Protein AF-A0A3B8U3S0-F1 (afdb_monomer_lite)

Structure (mmCIF, N/CA/C/O backbone):
data_AF-A0A3B8U3S0-F1
#
_entry.id   AF-A0A3B8U3S0-F1
#
loop_
_atom_site.group_PDB
_atom_site.id
_atom_site.type_symbol
_atom_site.label_atom_id
_atom_site.label_alt_id
_atom_site.label_comp_id
_atom_site.label_asym_id
_atom_site.label_entity_id
_atom_site.label_seq_id
_atom_site.pdbx_PDB_ins_code
_atom_site.Cartn_x
_atom_site.Cartn_y
_atom_site.Cartn_z
_atom_site.occupancy
_atom_site.B_iso_or_equiv
_atom_site.auth_seq_id
_atom_site.auth_comp_id
_atom_site.auth_asym_id
_atom_site.auth_atom_id
_atom_site.pdbx_PDB_model_num
ATOM 1 N N . MET A 1 1 ? 22.075 -56.656 -5.164 1.00 37.03 1 MET A N 1
ATOM 2 C CA . MET A 1 1 ? 23.027 -55.525 -5.221 1.00 37.03 1 MET A CA 1
ATOM 3 C C . MET A 1 1 ? 22.575 -54.452 -4.245 1.00 37.03 1 MET A C 1
ATOM 5 O O . MET A 1 1 ? 21.538 -53.845 -4.457 1.00 37.03 1 MET A O 1
ATOM 9 N N . LYS A 1 2 ? 23.290 -54.296 -3.129 1.00 28.64 2 LYS A N 1
ATOM 10 C CA . LYS A 1 2 ? 22.986 -53.341 -2.056 1.00 28.64 2 LYS A CA 1
ATOM 11 C C . LYS A 1 2 ? 24.290 -52.590 -1.798 1.00 28.64 2 LYS A C 1
ATOM 13 O O . LYS A 1 2 ? 25.190 -53.142 -1.174 1.00 28.64 2 LYS A O 1
ATOM 18 N N . VAL A 1 3 ? 24.439 -51.397 -2.369 1.00 34.12 3 VAL A N 1
ATOM 19 C CA . VAL A 1 3 ? 25.664 -50.601 -2.218 1.00 34.12 3 VAL A CA 1
ATOM 20 C C . VAL A 1 3 ? 25.478 -49.679 -1.018 1.00 34.12 3 VAL A C 1
ATOM 22 O O . VAL A 1 3 ? 24.739 -48.703 -1.069 1.00 34.12 3 VAL A O 1
ATOM 25 N N . ARG A 1 4 ? 26.120 -50.049 0.093 1.00 32.03 4 ARG A N 1
ATOM 26 C CA . ARG A 1 4 ? 26.419 -49.169 1.226 1.00 32.03 4 ARG A CA 1
ATOM 27 C C . ARG A 1 4 ? 27.783 -48.521 0.957 1.00 32.03 4 ARG A C 1
ATOM 29 O O . ARG A 1 4 ? 28.778 -49.238 0.911 1.00 32.03 4 ARG A O 1
ATOM 36 N N . GLY A 1 5 ? 27.836 -47.198 0.839 1.00 31.02 5 GLY A N 1
ATOM 37 C CA . GLY A 1 5 ? 29.065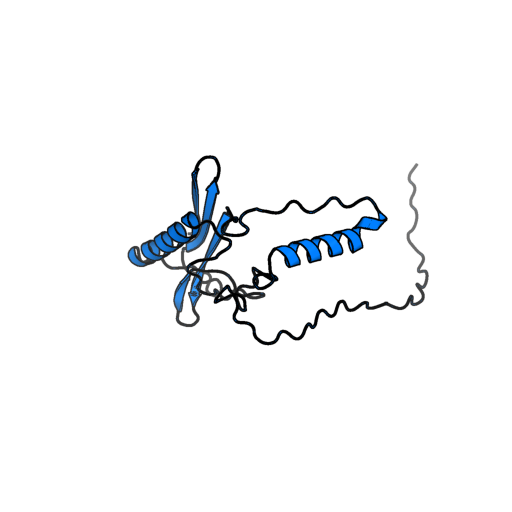 -46.393 0.916 1.00 31.02 5 GLY A CA 1
ATOM 38 C C . GLY A 1 5 ? 28.736 -45.146 1.736 1.00 31.02 5 GLY A C 1
ATOM 39 O O . GLY A 1 5 ? 27.943 -44.329 1.292 1.00 31.02 5 GLY A O 1
ATOM 40 N N . ARG A 1 6 ? 28.998 -45.140 3.047 1.00 32.22 6 ARG A N 1
ATOM 41 C CA . ARG A 1 6 ? 30.279 -44.795 3.691 1.00 32.22 6 ARG A CA 1
ATOM 42 C C . ARG A 1 6 ? 30.617 -43.316 3.450 1.00 32.22 6 ARG A C 1
ATOM 44 O O . ARG A 1 6 ? 31.404 -42.975 2.582 1.00 32.22 6 ARG A O 1
ATOM 51 N N . TRP A 1 7 ? 29.933 -42.473 4.220 1.00 28.70 7 TRP A N 1
ATOM 52 C CA . TRP A 1 7 ? 30.272 -41.075 4.452 1.00 28.70 7 TRP A CA 1
ATOM 53 C C . TRP A 1 7 ? 31.441 -41.018 5.434 1.00 28.70 7 TRP A C 1
ATOM 55 O O . TRP A 1 7 ? 31.286 -41.482 6.559 1.00 28.70 7 TRP A O 1
ATOM 65 N N . CYS A 1 8 ? 32.578 -40.509 4.976 1.00 32.78 8 CYS A N 1
ATOM 66 C CA . CYS A 1 8 ? 33.593 -39.767 5.726 1.00 32.78 8 CYS A CA 1
ATOM 67 C C . CYS A 1 8 ? 34.675 -39.387 4.708 1.00 32.78 8 CYS A C 1
ATOM 69 O O . CYS A 1 8 ? 35.163 -40.258 3.997 1.00 32.78 8 CYS A O 1
ATOM 71 N N . ASP A 1 9 ? 34.984 -38.101 4.569 1.00 31.81 9 ASP A N 1
ATOM 72 C CA . ASP A 1 9 ? 36.254 -37.588 5.086 1.00 31.81 9 ASP A CA 1
ATOM 73 C C . ASP A 1 9 ? 36.292 -36.061 4.980 1.00 31.81 9 ASP A C 1
ATOM 75 O O . ASP A 1 9 ? 35.978 -35.451 3.957 1.00 31.81 9 ASP A O 1
ATOM 79 N N . ALA A 1 10 ? 36.620 -35.455 6.118 1.00 41.88 10 ALA A N 1
ATOM 80 C CA . ALA A 1 10 ? 36.795 -34.032 6.307 1.00 41.88 10 ALA A CA 1
ATOM 81 C C . ALA A 1 10 ? 38.030 -33.554 5.530 1.00 41.88 10 ALA A C 1
ATOM 83 O O . ALA A 1 10 ? 39.163 -33.855 5.899 1.00 41.88 10 ALA A O 1
ATOM 84 N N . GLY A 1 11 ? 37.798 -32.796 4.459 1.00 27.94 11 GLY A N 1
ATOM 85 C CA . GLY A 1 11 ? 38.815 -32.004 3.777 1.00 27.94 11 GLY A CA 1
ATOM 86 C C . GLY A 1 11 ? 38.735 -30.552 4.238 1.00 27.94 11 GLY A C 1
ATOM 87 O O . GLY A 1 11 ? 37.710 -29.898 4.065 1.00 27.94 11 GLY A O 1
ATOM 88 N N . SER A 1 12 ? 39.817 -30.066 4.839 1.00 28.92 12 SER A N 1
ATOM 89 C CA . SER A 1 12 ? 40.049 -28.682 5.253 1.00 28.92 12 SER A CA 1
ATOM 90 C C . SER A 1 12 ? 39.869 -27.704 4.086 1.00 28.92 12 SER A C 1
ATOM 92 O O . SER A 1 12 ? 40.697 -27.666 3.174 1.00 28.92 12 SER A O 1
ATOM 94 N N . PHE A 1 13 ? 38.798 -26.911 4.125 1.00 28.11 13 PHE A N 1
ATOM 95 C CA . PHE A 1 13 ? 38.551 -25.827 3.178 1.00 28.11 13 PHE A CA 1
ATOM 96 C C . PHE A 1 13 ? 39.326 -24.591 3.648 1.00 28.11 13 PHE A C 1
ATOM 98 O O . PHE A 1 13 ? 38.932 -23.916 4.594 1.00 28.11 13 PHE A O 1
ATOM 105 N N . SER A 1 14 ? 40.490 -24.372 3.042 1.00 30.78 14 SER A N 1
ATOM 106 C CA . SER A 1 14 ? 41.360 -23.222 3.278 1.00 30.78 14 SER A CA 1
ATOM 107 C C . SER A 1 14 ? 40.691 -21.918 2.843 1.00 30.78 14 SER A C 1
ATOM 109 O O . SER A 1 14 ? 40.158 -21.844 1.736 1.00 30.78 14 SER A O 1
ATOM 111 N N . ASP A 1 15 ? 40.790 -20.908 3.707 1.00 31.59 15 ASP A N 1
ATOM 112 C CA . ASP A 1 15 ? 40.285 -19.538 3.585 1.00 31.59 15 ASP A CA 1
ATOM 113 C C . ASP A 1 15 ? 40.400 -18.924 2.176 1.00 31.59 15 ASP A C 1
ATOM 115 O O . ASP A 1 15 ? 41.433 -18.374 1.781 1.00 31.59 15 ASP A O 1
ATOM 119 N N . THR A 1 16 ? 39.299 -18.930 1.424 1.00 31.42 16 THR A N 1
ATOM 120 C CA . THR A 1 16 ? 39.092 -17.977 0.329 1.00 31.42 16 THR A CA 1
ATOM 121 C C . THR A 1 16 ? 38.481 -16.709 0.903 1.00 31.42 16 THR A C 1
ATOM 123 O O . THR A 1 16 ? 37.324 -16.709 1.311 1.00 31.42 16 THR A O 1
ATOM 126 N N . LYS A 1 17 ? 39.290 -15.644 0.929 1.00 33.00 17 LYS A N 1
ATOM 127 C CA . LYS A 1 17 ? 38.932 -14.274 1.315 1.00 33.00 17 LYS A CA 1
ATOM 128 C C . LYS A 1 17 ? 37.528 -13.899 0.826 1.00 33.00 17 LYS A C 1
ATOM 130 O O . LYS A 1 17 ? 37.301 -13.794 -0.379 1.00 33.00 17 LYS A O 1
ATOM 135 N N . GLU A 1 18 ? 36.624 -13.663 1.773 1.00 29.84 18 GLU A N 1
ATOM 136 C CA . GLU A 1 18 ? 35.352 -12.984 1.547 1.00 29.84 18 GLU A CA 1
ATOM 137 C C . GLU A 1 18 ? 35.640 -11.591 0.977 1.00 29.84 18 GLU A C 1
ATOM 139 O O . GLU A 1 18 ? 36.097 -10.684 1.670 1.00 29.84 18 GLU A O 1
ATOM 144 N N . GLY A 1 19 ? 35.422 -11.429 -0.326 1.00 28.00 19 GLY A N 1
ATOM 145 C CA . GLY A 1 19 ? 35.278 -10.117 -0.932 1.00 28.00 19 GLY A CA 1
ATOM 146 C C . GLY A 1 19 ? 33.892 -9.590 -0.593 1.00 28.00 19 GLY A C 1
ATOM 147 O O . GLY A 1 19 ? 32.946 -9.844 -1.335 1.00 28.00 19 GLY A O 1
ATOM 148 N N . SER A 1 20 ? 33.765 -8.883 0.529 1.00 30.06 20 SER A N 1
ATOM 149 C CA . SER A 1 20 ? 32.593 -8.065 0.828 1.00 30.06 20 SER A CA 1
ATOM 150 C C . SER A 1 20 ? 32.564 -6.887 -0.148 1.00 30.06 20 SER A C 1
ATOM 152 O O . SER A 1 20 ? 33.108 -5.813 0.100 1.00 30.06 20 SER A O 1
ATOM 154 N N . THR A 1 21 ? 31.942 -7.073 -1.312 1.00 30.00 21 THR A N 1
ATOM 155 C CA . THR A 1 21 ? 31.403 -5.926 -2.046 1.00 30.00 21 THR A CA 1
ATOM 156 C C . THR A 1 21 ? 30.161 -5.478 -1.296 1.00 30.00 21 THR A C 1
ATOM 158 O O . THR A 1 21 ? 29.038 -5.846 -1.646 1.00 30.00 21 THR A O 1
ATOM 161 N N . ASP A 1 22 ? 30.388 -4.737 -0.215 1.00 31.08 22 ASP A N 1
ATOM 162 C CA . ASP A 1 22 ? 29.362 -3.950 0.441 1.00 31.08 22 ASP A CA 1
ATOM 163 C C . ASP A 1 22 ? 28.806 -2.990 -0.613 1.00 31.08 22 ASP A C 1
ATOM 165 O O . ASP A 1 22 ? 29.441 -2.011 -1.007 1.00 31.08 22 ASP A O 1
ATOM 169 N N . PHE A 1 23 ? 27.622 -3.317 -1.135 1.00 33.66 23 PHE A N 1
ATOM 170 C CA . PHE A 1 23 ? 26.807 -2.421 -1.952 1.00 33.66 23 PHE A CA 1
ATOM 171 C C . PHE A 1 23 ? 26.240 -1.338 -1.028 1.00 33.66 23 PHE A C 1
ATOM 173 O O . PHE A 1 23 ? 25.046 -1.276 -0.733 1.00 33.66 23 PHE A O 1
ATOM 180 N N . ASP A 1 24 ? 27.133 -0.499 -0.517 1.00 37.91 24 ASP A N 1
ATOM 181 C CA . ASP A 1 24 ? 26.808 0.568 0.408 1.00 37.91 24 ASP A CA 1
ATOM 182 C C . ASP A 1 24 ? 26.253 1.749 -0.404 1.00 37.91 24 ASP A C 1
ATOM 184 O O . ASP A 1 24 ? 26.934 2.721 -0.734 1.00 37.91 24 ASP A O 1
ATOM 188 N N . MET A 1 25 ? 24.976 1.653 -0.796 1.00 38.00 25 MET A N 1
ATOM 189 C CA . MET A 1 25 ? 24.204 2.776 -1.345 1.00 38.00 25 MET A CA 1
ATOM 190 C C . MET A 1 25 ? 23.826 3.763 -0.228 1.00 38.00 25 MET A C 1
ATOM 192 O O . MET A 1 25 ? 22.662 4.119 -0.042 1.00 38.00 25 MET A O 1
ATOM 196 N N . ALA A 1 26 ? 24.816 4.272 0.498 1.00 42.62 26 ALA A N 1
ATOM 197 C CA . ALA A 1 26 ? 24.650 5.436 1.353 1.00 42.62 26 ALA A CA 1
ATOM 198 C C . ALA A 1 26 ? 24.742 6.711 0.496 1.00 42.62 26 ALA A C 1
ATOM 200 O O . ALA A 1 26 ? 25.678 7.502 0.597 1.00 42.62 26 ALA A O 1
ATOM 201 N N . GLN A 1 27 ? 23.765 6.923 -0.394 1.00 45.19 27 GLN A N 1
ATOM 202 C CA . GLN A 1 27 ? 23.623 8.222 -1.046 1.00 45.19 27 GLN A CA 1
ATOM 203 C C . GLN A 1 27 ? 23.042 9.227 -0.046 1.00 45.19 27 GLN A C 1
ATOM 205 O O . GLN A 1 27 ? 21.944 9.064 0.483 1.00 45.19 27 GLN A O 1
ATOM 210 N N . ASN A 1 28 ? 23.820 10.276 0.214 1.00 45.47 28 ASN A N 1
ATOM 211 C CA . ASN A 1 28 ? 23.467 11.430 1.031 1.00 45.47 28 ASN A CA 1
ATOM 212 C C . ASN A 1 28 ? 22.283 12.180 0.384 1.00 45.47 28 ASN A C 1
ATOM 214 O O . ASN A 1 28 ? 22.466 13.041 -0.477 1.00 45.47 28 ASN A O 1
ATOM 218 N N . PHE A 1 29 ? 21.048 11.844 0.763 1.00 48.12 29 PHE A N 1
ATOM 219 C CA . PHE A 1 29 ? 19.863 12.555 0.287 1.00 48.12 29 PHE A CA 1
ATOM 220 C C . PHE A 1 29 ? 19.644 13.820 1.120 1.00 48.12 29 PHE A C 1
ATOM 222 O O . PHE A 1 29 ? 19.059 13.785 2.205 1.00 48.12 29 PHE A O 1
ATOM 229 N N . ALA A 1 30 ? 20.064 14.969 0.583 1.00 46.12 30 ALA A N 1
ATOM 230 C CA . ALA A 1 30 ? 19.506 16.255 0.986 1.00 46.12 30 ALA A CA 1
ATOM 231 C C . ALA A 1 30 ? 17.967 16.157 0.964 1.00 46.12 30 ALA A C 1
ATOM 233 O O . ALA A 1 30 ? 17.380 15.643 0.008 1.00 46.12 30 ALA A O 1
ATOM 234 N N . LYS A 1 31 ? 17.319 16.588 2.053 1.00 47.91 31 LYS A N 1
ATOM 235 C CA . LYS A 1 31 ? 15.911 16.312 2.382 1.00 47.91 31 LYS A CA 1
ATOM 236 C C . LYS A 1 31 ? 14.946 16.983 1.389 1.00 47.91 31 LYS A C 1
ATOM 238 O O . LYS A 1 31 ? 14.398 18.047 1.659 1.00 47.91 31 LYS A O 1
ATOM 243 N N . LYS A 1 32 ? 14.743 16.362 0.227 1.00 56.78 32 LYS A N 1
ATOM 244 C CA . LYS A 1 32 ? 13.730 16.742 -0.763 1.00 56.78 32 LYS A CA 1
ATOM 245 C C . LYS A 1 32 ? 12.344 16.402 -0.201 1.00 56.78 32 LYS A C 1
ATOM 247 O O . LYS A 1 32 ? 12.160 15.330 0.375 1.00 56.78 32 LYS A O 1
ATOM 252 N N . SER A 1 33 ? 11.374 17.310 -0.319 1.00 73.38 33 SER A N 1
ATOM 253 C CA . SER A 1 33 ? 9.987 17.022 0.063 1.00 73.38 33 SER A CA 1
ATOM 254 C C . SER A 1 33 ? 9.448 15.895 -0.819 1.00 73.38 33 SER A C 1
ATOM 256 O O . SER A 1 33 ? 9.446 15.993 -2.045 1.00 73.38 33 SER A O 1
ATOM 258 N N . SER A 1 34 ? 9.042 14.795 -0.188 1.00 86.62 34 SER A N 1
ATOM 259 C CA . SER A 1 34 ? 8.566 13.615 -0.904 1.00 86.62 34 SER A CA 1
ATOM 260 C C . SER A 1 34 ? 7.187 13.854 -1.518 1.00 86.62 34 SER A C 1
ATOM 262 O O . SER A 1 34 ? 6.342 14.518 -0.914 1.00 86.62 34 SER A O 1
ATOM 264 N N . ARG A 1 35 ? 6.917 13.255 -2.684 1.00 88.38 35 ARG A N 1
ATOM 265 C CA . ARG A 1 35 ? 5.587 13.262 -3.326 1.00 88.38 35 ARG A CA 1
ATOM 266 C C . ARG A 1 35 ? 4.524 12.542 -2.496 1.00 88.38 35 ARG A C 1
ATOM 268 O O . ARG A 1 35 ? 3.334 12.761 -2.699 1.00 88.38 35 ARG A O 1
ATOM 275 N N . CYS A 1 36 ? 4.941 11.670 -1.578 1.00 91.75 36 CYS A N 1
ATOM 276 C CA . CYS A 1 36 ? 4.055 10.937 -0.686 1.00 91.75 36 CYS A CA 1
ATOM 277 C C . CYS A 1 36 ? 4.267 11.398 0.767 1.00 91.75 36 CYS A C 1
ATOM 279 O O . CYS A 1 36 ? 5.386 11.304 1.276 1.00 91.75 36 CYS A O 1
ATOM 281 N N . PRO A 1 37 ? 3.210 11.824 1.485 1.00 91.56 37 PRO A N 1
ATOM 282 C CA . PRO A 1 37 ? 3.332 12.368 2.842 1.00 91.56 37 PRO A CA 1
ATOM 283 C C . PRO A 1 37 ? 3.784 11.338 3.889 1.00 91.56 37 PRO A C 1
ATOM 285 O O . PRO A 1 37 ? 4.153 11.707 5.003 1.00 91.56 37 PRO A O 1
ATOM 288 N N . VAL A 1 38 ? 3.737 10.046 3.555 1.00 93.44 38 VAL A N 1
ATOM 289 C CA . VAL A 1 38 ? 4.087 8.934 4.452 1.00 93.44 38 VAL A CA 1
ATOM 290 C C . VAL A 1 38 ? 5.235 8.073 3.918 1.00 93.44 38 VAL A C 1
ATOM 292 O O . VAL A 1 38 ? 5.466 6.987 4.450 1.00 93.44 38 VAL A O 1
ATOM 295 N N . SER A 1 39 ? 5.959 8.514 2.881 1.00 92.56 39 SER A N 1
ATOM 296 C CA . SER A 1 39 ? 7.026 7.724 2.237 1.00 92.56 39 SER A CA 1
ATOM 297 C C . SER A 1 39 ? 8.097 7.251 3.221 1.00 92.56 39 SER A C 1
ATOM 299 O O . SER A 1 39 ? 8.509 6.096 3.176 1.00 92.56 39 SER A O 1
ATOM 301 N N . ASN A 1 40 ? 8.458 8.100 4.183 1.00 90.69 40 ASN A N 1
ATOM 302 C CA . ASN A 1 40 ? 9.425 7.802 5.239 1.00 90.69 40 ASN A CA 1
ATOM 303 C C . ASN A 1 40 ? 8.928 6.814 6.314 1.00 90.69 40 ASN A C 1
ATOM 305 O O . ASN A 1 40 ? 9.702 6.440 7.190 1.00 90.69 40 ASN A O 1
ATOM 309 N N . LYS A 1 41 ? 7.648 6.421 6.296 1.00 93.31 41 LYS A N 1
ATOM 310 C CA . LYS A 1 41 ? 7.067 5.455 7.249 1.00 93.31 41 LYS A CA 1
ATOM 311 C C . LYS A 1 41 ? 6.587 4.178 6.561 1.00 93.31 41 LYS A C 1
ATOM 313 O O . LYS A 1 41 ? 6.816 3.098 7.081 1.00 93.31 41 LYS A O 1
ATOM 318 N N . CYS A 1 42 ? 5.920 4.313 5.416 1.00 90.62 42 CYS A N 1
ATOM 319 C CA . CYS A 1 42 ? 5.222 3.260 4.673 1.00 90.62 42 CYS A CA 1
ATOM 320 C C . CYS A 1 42 ? 6.122 2.111 4.193 1.00 90.62 42 CYS A C 1
ATOM 322 O O . CYS A 1 42 ? 5.669 0.974 4.125 1.00 90.62 42 CYS A O 1
ATOM 324 N N . GLY A 1 43 ? 7.357 2.402 3.774 1.00 85.56 43 GLY A N 1
ATOM 325 C CA . GLY A 1 43 ? 8.267 1.403 3.191 1.00 85.56 43 GLY A CA 1
ATOM 326 C C . GLY A 1 43 ? 7.845 0.821 1.834 1.00 85.56 43 GLY A C 1
ATOM 327 O O . GLY A 1 43 ? 8.592 0.048 1.249 1.00 85.56 43 GLY A O 1
ATOM 328 N N . GLY A 1 44 ? 6.674 1.180 1.301 1.00 89.75 44 GLY A N 1
ATOM 329 C CA . GLY A 1 44 ? 6.132 0.576 0.082 1.00 89.75 44 GLY A CA 1
ATOM 330 C C . GLY A 1 44 ? 6.738 1.090 -1.227 1.00 89.75 44 GLY A C 1
ATOM 331 O O . GLY A 1 44 ? 6.629 0.409 -2.243 1.00 89.75 44 GLY A O 1
ATOM 332 N N . CYS A 1 45 ? 7.350 2.280 -1.232 1.00 92.06 45 CYS A N 1
ATOM 333 C CA . CYS A 1 45 ? 7.874 2.915 -2.445 1.00 92.06 45 CYS A CA 1
ATOM 334 C C . CYS A 1 45 ? 9.307 3.414 -2.225 1.00 92.06 45 CYS A C 1
ATOM 336 O O . CYS A 1 45 ? 9.504 4.460 -1.612 1.00 92.06 45 CYS A O 1
ATOM 338 N N . THR A 1 46 ? 10.301 2.705 -2.760 1.00 90.25 46 THR A N 1
ATOM 339 C CA . THR A 1 46 ? 11.727 3.057 -2.604 1.00 90.25 46 THR A CA 1
ATOM 340 C C . THR A 1 46 ? 12.192 4.165 -3.552 1.00 90.25 46 THR A C 1
ATOM 342 O O . THR A 1 46 ? 13.095 4.919 -3.217 1.00 90.25 46 THR A O 1
ATOM 345 N N . MET A 1 47 ? 11.562 4.299 -4.725 1.00 92.81 47 MET A N 1
ATOM 346 C CA . MET A 1 47 ? 11.952 5.256 -5.774 1.00 92.81 47 MET A CA 1
ATOM 347 C C . MET A 1 47 ? 10.885 6.332 -6.042 1.00 92.81 47 MET A C 1
ATOM 349 O O . MET A 1 47 ? 10.841 6.893 -7.132 1.00 92.81 47 MET A O 1
ATOM 353 N N . ILE A 1 48 ? 9.993 6.618 -5.083 1.00 92.00 48 ILE A N 1
ATOM 354 C CA . ILE A 1 48 ? 8.829 7.505 -5.308 1.00 92.00 48 ILE A CA 1
ATOM 355 C C . ILE A 1 48 ? 9.208 8.929 -5.747 1.00 92.00 48 ILE A C 1
ATOM 357 O O . ILE A 1 48 ? 8.473 9.559 -6.507 1.00 92.00 48 ILE A O 1
ATOM 361 N N . ASP A 1 49 ? 10.374 9.403 -5.307 1.00 91.88 49 ASP A N 1
ATOM 362 C CA . ASP A 1 49 ? 10.886 10.750 -5.579 1.00 91.88 49 ASP A CA 1
ATOM 363 C C . ASP A 1 49 ? 11.907 10.797 -6.729 1.00 91.88 49 ASP A C 1
ATOM 365 O O . ASP A 1 49 ? 12.404 11.871 -7.078 1.00 91.88 49 ASP A O 1
ATOM 369 N N . VAL A 1 50 ? 12.193 9.644 -7.344 1.00 93.00 50 VAL A N 1
ATOM 370 C CA . VAL A 1 50 ? 13.034 9.529 -8.541 1.00 93.00 50 VAL A CA 1
ATOM 371 C C . VAL A 1 50 ? 12.150 9.737 -9.778 1.00 93.00 50 VAL A C 1
ATOM 373 O O . VAL A 1 50 ? 11.100 9.093 -9.882 1.00 93.00 50 VAL A O 1
ATOM 376 N N . PRO A 1 51 ? 12.524 10.600 -10.739 1.00 94.62 51 PRO A N 1
ATOM 377 C CA . PRO A 1 51 ? 11.807 10.743 -12.004 1.00 94.62 51 PRO A CA 1
ATOM 378 C C . PRO A 1 51 ? 11.619 9.403 -12.726 1.00 94.62 51 PRO A C 1
ATOM 380 O O . PRO A 1 51 ? 12.520 8.571 -12.763 1.00 94.62 51 PRO A O 1
ATOM 383 N N . TYR A 1 52 ? 10.457 9.189 -13.347 1.00 94.75 52 TYR A N 1
ATOM 384 C CA . TYR A 1 52 ? 10.124 7.886 -13.937 1.00 94.75 52 TYR A CA 1
ATOM 385 C C . TYR A 1 52 ? 11.095 7.435 -15.045 1.00 94.75 52 TYR A C 1
ATOM 387 O O . TYR A 1 52 ? 11.336 6.241 -15.188 1.00 94.75 52 TYR A O 1
ATOM 395 N N . ALA A 1 53 ? 11.666 8.369 -15.816 1.00 94.88 53 ALA A N 1
ATOM 396 C CA . ALA A 1 53 ? 12.703 8.060 -16.808 1.00 94.88 53 ALA A CA 1
ATOM 397 C C . ALA A 1 53 ? 13.969 7.489 -16.155 1.00 94.88 53 ALA A C 1
ATOM 399 O O . ALA A 1 53 ? 14.396 6.390 -16.502 1.00 94.88 53 ALA A O 1
ATOM 400 N N . GLU A 1 54 ? 14.464 8.162 -15.118 1.00 96.44 54 GLU A N 1
ATOM 401 C CA . GLU A 1 54 ? 15.626 7.719 -14.350 1.00 96.44 54 GLU A CA 1
ATOM 402 C C . GLU A 1 54 ? 15.358 6.382 -13.634 1.00 96.44 54 GLU A C 1
ATOM 404 O O . GLU A 1 54 ? 16.234 5.524 -13.568 1.00 96.44 54 GLU A O 1
ATOM 409 N N . GLN A 1 55 ? 14.132 6.139 -13.147 1.00 96.69 55 GLN A N 1
ATOM 410 C CA . GLN A 1 55 ? 13.766 4.828 -12.590 1.00 96.69 55 GLN A CA 1
ATOM 411 C C . GLN A 1 55 ? 13.930 3.702 -13.615 1.00 96.69 55 GLN A C 1
ATOM 413 O O . GLN A 1 55 ? 14.402 2.620 -13.269 1.00 96.69 55 GLN A O 1
ATOM 418 N N . THR A 1 56 ? 13.488 3.924 -14.856 1.00 96.81 56 THR A N 1
ATOM 419 C CA . THR A 1 56 ? 13.578 2.913 -15.915 1.00 96.81 56 THR A CA 1
ATOM 420 C C . THR A 1 56 ? 15.013 2.705 -16.380 1.00 96.81 56 THR A C 1
ATOM 422 O O . THR A 1 56 ? 15.408 1.560 -16.550 1.00 96.81 56 THR A O 1
ATOM 425 N N . GLU A 1 57 ? 15.808 3.771 -16.480 1.00 97.12 57 GLU A N 1
ATOM 426 C CA . GLU A 1 57 ? 17.237 3.695 -16.814 1.00 97.12 57 GLU A CA 1
ATOM 427 C C . GLU A 1 57 ? 18.028 2.931 -15.747 1.00 97.12 57 GLU A C 1
ATOM 429 O O . GLU A 1 57 ? 18.748 1.992 -16.071 1.00 97.12 57 GLU A O 1
ATOM 434 N N . LYS A 1 58 ? 17.823 3.244 -14.459 1.00 97.56 58 LYS A N 1
ATOM 435 C CA . LYS A 1 58 ? 18.469 2.519 -13.351 1.00 97.56 58 LYS A CA 1
ATOM 436 C C . LYS A 1 58 ? 18.117 1.035 -13.343 1.00 97.56 58 LYS A C 1
ATOM 438 O O . LYS A 1 58 ? 18.979 0.199 -13.100 1.00 97.56 58 LYS A O 1
ATOM 443 N N . LYS A 1 59 ? 16.849 0.698 -13.601 1.00 97.19 59 LYS A N 1
ATOM 444 C CA . LYS A 1 59 ? 16.407 -0.702 -13.683 1.00 97.19 59 LYS A CA 1
ATOM 445 C C . LYS A 1 59 ? 17.003 -1.412 -14.894 1.00 97.19 59 LYS A C 1
ATOM 447 O O . LYS A 1 59 ? 17.375 -2.569 -14.760 1.00 97.19 59 LYS A O 1
ATOM 452 N N . GLN A 1 60 ? 17.092 -0.733 -16.036 1.00 97.94 60 GLN A N 1
ATOM 453 C CA . GLN A 1 60 ? 17.695 -1.278 -17.250 1.00 97.94 60 GLN A CA 1
ATOM 454 C C . GLN A 1 60 ? 19.170 -1.615 -17.006 1.00 97.94 60 GLN A C 1
ATOM 456 O O . GLN A 1 60 ? 19.557 -2.768 -17.167 1.00 97.94 60 GLN A O 1
ATOM 461 N N . ALA A 1 61 ? 19.944 -0.645 -16.508 1.00 97.75 61 ALA A N 1
ATOM 462 C CA . ALA A 1 61 ? 21.359 -0.823 -16.192 1.00 97.75 61 ALA A CA 1
ATOM 463 C C . ALA A 1 61 ? 21.589 -1.953 -15.175 1.00 97.75 61 ALA A C 1
ATOM 465 O O . ALA A 1 61 ? 22.468 -2.786 -15.367 1.00 97.75 61 ALA A O 1
ATOM 466 N N . LEU A 1 62 ? 20.754 -2.036 -14.130 1.00 97.56 62 LEU A N 1
ATOM 467 C CA . LEU A 1 62 ? 20.845 -3.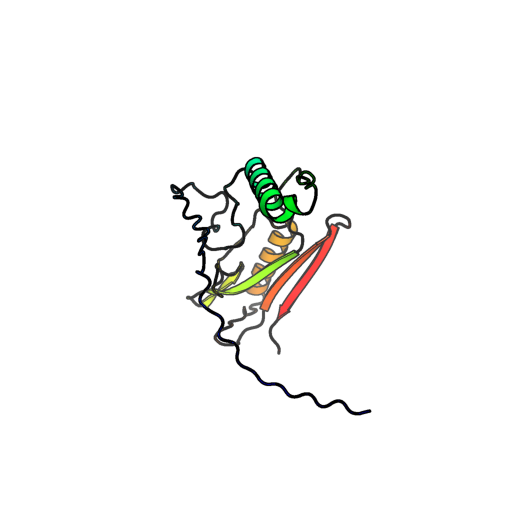107 -13.134 1.00 97.56 62 LEU A CA 1
ATOM 468 C C . LEU A 1 62 ? 20.598 -4.494 -13.749 1.00 97.56 62 LEU A C 1
ATOM 470 O O . LEU A 1 62 ? 21.272 -5.459 -13.407 1.00 97.56 62 LEU A O 1
ATOM 474 N N . VAL A 1 63 ? 19.621 -4.621 -14.648 1.00 97.25 63 VAL A N 1
ATOM 475 C CA . VAL A 1 63 ? 19.343 -5.900 -15.317 1.00 97.25 63 VAL A CA 1
ATOM 476 C C . VAL A 1 63 ? 20.486 -6.260 -16.273 1.00 97.25 63 VAL A C 1
ATOM 478 O O . VAL A 1 63 ? 20.938 -7.401 -16.270 1.00 97.25 63 VAL A O 1
ATOM 481 N N . GLU A 1 64 ? 21.002 -5.302 -17.041 1.00 97.75 64 GLU A N 1
ATOM 482 C CA . GLU A 1 64 ? 22.170 -5.495 -17.913 1.00 97.75 64 GLU A CA 1
ATOM 483 C C . GLU A 1 64 ? 23.409 -5.953 -17.139 1.00 97.75 64 GLU A C 1
ATOM 485 O O . GLU A 1 64 ? 24.065 -6.909 -17.551 1.00 97.75 64 GLU A O 1
ATOM 490 N N . GLU A 1 65 ? 23.680 -5.348 -15.984 1.00 98.00 65 GLU A N 1
ATOM 491 C CA . GLU A 1 65 ? 24.770 -5.751 -15.093 1.00 98.00 65 GLU A CA 1
ATOM 492 C C . GLU A 1 65 ? 24.597 -7.196 -14.594 1.00 98.00 65 GLU A C 1
ATOM 494 O O . GLU A 1 65 ? 25.532 -7.999 -14.642 1.00 98.00 65 GLU A O 1
ATOM 499 N N . LEU A 1 66 ? 23.393 -7.551 -14.136 1.00 97.56 66 LEU A N 1
ATOM 500 C CA . LEU A 1 66 ? 23.140 -8.840 -13.489 1.00 97.56 66 LEU A CA 1
ATOM 501 C C . LEU A 1 66 ? 23.053 -10.012 -14.475 1.00 97.56 66 LEU A C 1
ATOM 503 O O . LEU A 1 66 ? 23.534 -11.110 -14.170 1.00 97.56 66 LEU A O 1
ATOM 507 N N . ILE A 1 67 ? 22.415 -9.810 -15.632 1.00 96.75 67 ILE A N 1
ATOM 508 C CA . ILE A 1 67 ? 22.091 -10.901 -16.566 1.00 96.75 67 ILE A CA 1
ATOM 509 C C . ILE A 1 67 ? 22.635 -10.715 -17.983 1.00 96.75 67 ILE A C 1
ATOM 511 O O . ILE A 1 67 ? 22.615 -11.680 -18.745 1.00 96.75 67 ILE A O 1
ATOM 515 N N . GLY A 1 68 ? 23.181 -9.546 -18.336 1.00 96.12 68 GLY A N 1
ATOM 516 C CA . GLY A 1 68 ? 23.644 -9.251 -19.699 1.00 96.12 68 GLY A CA 1
ATOM 517 C C . GLY A 1 68 ? 24.747 -10.187 -20.202 1.00 96.12 68 GLY A C 1
ATOM 518 O O . GLY A 1 68 ? 24.829 -10.479 -21.391 1.00 96.12 68 GLY A O 1
ATOM 519 N N . ARG A 1 69 ? 25.551 -10.762 -19.297 1.00 96.75 69 ARG A N 1
ATOM 520 C CA . ARG A 1 69 ? 26.551 -11.789 -19.650 1.00 96.75 69 ARG A CA 1
ATOM 521 C C . ARG A 1 69 ? 25.952 -13.117 -20.134 1.00 96.75 69 ARG A C 1
ATOM 523 O O . ARG A 1 69 ? 26.670 -13.919 -20.719 1.00 96.75 69 ARG A O 1
ATOM 530 N N . PHE A 1 70 ? 24.674 -13.376 -19.850 1.00 96.75 70 PHE A N 1
ATOM 531 C CA . PHE A 1 70 ? 23.980 -14.618 -20.210 1.00 96.75 70 PHE A CA 1
ATOM 532 C C . PHE A 1 70 ? 23.048 -14.457 -21.417 1.00 96.75 70 PHE A C 1
ATOM 534 O O . PHE A 1 70 ? 22.534 -15.454 -21.920 1.00 96.75 70 PHE A O 1
ATOM 541 N N . GLY A 1 71 ? 22.820 -13.228 -21.885 1.00 95.06 71 GLY A N 1
ATOM 542 C CA . GLY A 1 71 ? 21.970 -12.954 -23.037 1.00 95.06 71 GLY A CA 1
ATOM 543 C C . GLY A 1 71 ? 21.676 -11.468 -23.215 1.00 95.06 71 GLY A C 1
ATOM 544 O O . GLY A 1 71 ? 21.894 -10.660 -22.314 1.00 95.06 71 GLY A O 1
ATOM 545 N N . ASN A 1 72 ? 21.150 -11.118 -24.389 1.00 95.50 72 ASN A N 1
ATOM 546 C CA . ASN A 1 72 ? 20.762 -9.745 -24.698 1.00 95.50 72 ASN A CA 1
ATOM 547 C C . ASN A 1 72 ? 19.572 -9.313 -23.832 1.00 95.50 72 ASN A C 1
ATOM 549 O O . ASN A 1 72 ? 18.579 -10.036 -23.720 1.00 95.50 72 ASN A O 1
ATOM 553 N N . VAL A 1 73 ? 19.667 -8.120 -23.246 1.00 96.50 73 VAL A N 1
ATOM 554 C CA . VAL A 1 73 ? 18.593 -7.521 -22.452 1.00 96.50 73 VAL A CA 1
ATOM 555 C C . VAL A 1 73 ? 17.805 -6.562 -23.335 1.00 96.50 73 VAL A C 1
ATOM 557 O O . VAL A 1 73 ? 18.328 -5.553 -23.798 1.00 96.50 73 VAL A O 1
ATOM 560 N N . GLU A 1 74 ? 16.534 -6.879 -23.563 1.00 96.81 74 GLU A N 1
ATOM 561 C CA . GLU A 1 74 ? 15.623 -5.999 -24.293 1.00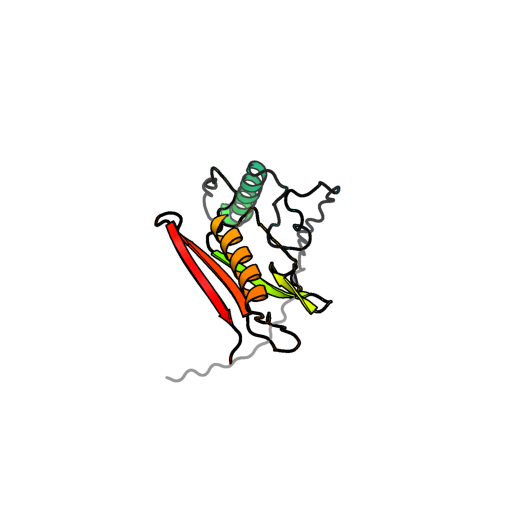 96.81 74 GLU A CA 1
ATOM 562 C C . GLU A 1 74 ? 15.270 -4.746 -23.466 1.00 96.81 74 GLU A C 1
ATOM 564 O O . GLU A 1 74 ? 15.244 -4.806 -22.229 1.00 96.81 74 GLU A O 1
ATOM 569 N N . PRO A 1 75 ? 14.942 -3.613 -24.112 1.00 96.75 75 PRO A N 1
ATOM 570 C CA . PRO A 1 75 ? 14.526 -2.406 -23.408 1.00 96.75 75 PRO A CA 1
ATOM 571 C C . PRO A 1 75 ? 13.272 -2.617 -22.546 1.00 96.75 75 PRO A C 1
ATOM 573 O O . PRO A 1 75 ? 12.268 -3.179 -22.993 1.00 96.75 75 PRO A O 1
ATOM 576 N N . ILE A 1 76 ? 13.282 -2.087 -21.319 1.00 96.81 76 ILE A N 1
ATOM 577 C CA . ILE A 1 76 ? 12.121 -2.128 -20.420 1.00 96.81 76 ILE A CA 1
ATOM 578 C C . ILE A 1 76 ? 10.903 -1.442 -21.055 1.00 96.81 76 ILE A C 1
ATOM 580 O O . ILE A 1 76 ? 10.913 -0.251 -21.380 1.00 96.81 76 ILE A O 1
ATOM 584 N N . VAL A 1 77 ? 9.790 -2.176 -21.123 1.00 96.88 77 VAL A N 1
ATOM 585 C CA . VAL A 1 77 ? 8.492 -1.633 -21.538 1.00 96.88 77 VAL A CA 1
ATOM 586 C C . VAL A 1 77 ? 7.961 -0.676 -20.471 1.00 96.88 77 VAL A C 1
ATOM 588 O O . VAL A 1 77 ? 7.676 -1.057 -19.333 1.00 96.88 77 VAL A O 1
ATOM 591 N N . ARG A 1 78 ? 7.804 0.594 -20.851 1.00 96.06 78 ARG A N 1
ATOM 592 C CA . ARG A 1 78 ? 7.386 1.675 -19.950 1.00 96.06 78 ARG A CA 1
ATOM 593 C C . ARG A 1 78 ? 5.865 1.800 -19.881 1.00 96.06 78 ARG A C 1
ATOM 595 O O . ARG A 1 78 ? 5.152 1.633 -20.870 1.00 96.06 78 ARG A O 1
ATOM 602 N N . MET A 1 79 ? 5.362 2.173 -18.711 1.00 95.81 79 MET A N 1
ATOM 603 C CA . MET A 1 79 ? 3.962 2.527 -18.506 1.00 95.81 79 MET A CA 1
ATOM 604 C C . MET A 1 79 ? 3.740 3.997 -18.873 1.00 95.81 79 MET A C 1
ATOM 606 O O . MET A 1 79 ? 4.485 4.863 -18.425 1.00 95.81 79 MET A O 1
ATOM 610 N N . LYS A 1 80 ? 2.687 4.293 -19.647 1.00 94.81 80 LYS A N 1
ATOM 611 C CA . LYS A 1 80 ? 2.342 5.678 -20.024 1.00 94.81 80 LYS A CA 1
ATOM 612 C C . LYS A 1 80 ? 2.020 6.552 -18.803 1.00 94.81 80 LYS A C 1
ATOM 614 O O . LYS A 1 80 ? 2.517 7.663 -18.706 1.00 94.81 80 LYS A O 1
ATOM 619 N N . ASN A 1 81 ? 1.232 6.017 -17.866 1.00 94.00 81 ASN A N 1
ATOM 620 C CA . ASN A 1 81 ? 0.804 6.702 -16.643 1.00 94.00 81 ASN A CA 1
ATOM 621 C C . ASN A 1 81 ? 1.178 5.841 -15.422 1.00 94.00 81 ASN A C 1
ATOM 623 O O . ASN A 1 81 ? 0.434 4.908 -15.123 1.00 94.00 81 ASN A O 1
ATOM 627 N N . PRO A 1 82 ? 2.305 6.100 -14.736 1.00 93.81 82 PRO A N 1
ATOM 628 C CA . PRO A 1 82 ? 2.843 5.228 -13.684 1.00 93.81 82 PRO A CA 1
ATOM 629 C C . PRO A 1 82 ? 2.134 5.346 -12.320 1.00 93.81 82 PRO A C 1
ATOM 631 O O . PRO A 1 82 ? 2.650 4.848 -11.321 1.00 93.81 82 PRO A O 1
ATOM 634 N N . ASP A 1 83 ? 0.948 5.955 -12.278 1.00 94.19 83 ASP A N 1
ATOM 635 C CA . ASP A 1 83 ? 0.151 6.160 -11.067 1.00 94.19 83 ASP A CA 1
ATOM 636 C C . ASP A 1 83 ? -1.103 5.255 -11.062 1.00 94.19 83 ASP A C 1
ATOM 638 O O . ASP A 1 83 ? -1.592 4.791 -12.100 1.00 94.19 83 ASP A O 1
ATOM 642 N N . HIS A 1 84 ? -1.633 4.993 -9.867 1.00 95.38 84 HIS A N 1
ATOM 643 C CA . HIS A 1 84 ? -2.885 4.279 -9.585 1.00 95.38 84 HIS A CA 1
ATOM 644 C C . HIS A 1 84 ? -3.013 2.885 -10.226 1.00 95.38 84 HIS A C 1
ATOM 646 O O . HIS A 1 84 ? -4.118 2.418 -10.521 1.00 95.38 84 HIS A O 1
ATOM 652 N N . TYR A 1 85 ? -1.891 2.212 -10.501 1.00 95.44 85 TYR A N 1
ATOM 653 C CA . TYR A 1 85 ? -1.844 0.937 -11.225 1.00 95.44 85 TYR A CA 1
ATOM 654 C C . TYR A 1 85 ? -2.202 -0.293 -10.387 1.00 95.44 85 TYR A C 1
ATOM 656 O O . TYR A 1 85 ? -2.601 -1.312 -10.955 1.00 95.44 85 TYR A O 1
ATOM 664 N N . ARG A 1 86 ? -2.070 -0.228 -9.059 1.00 96.06 86 ARG A N 1
ATOM 665 C CA . ARG A 1 86 ? -2.273 -1.368 -8.163 1.00 96.06 86 ARG A CA 1
ATOM 666 C C . ARG A 1 86 ? -3.762 -1.698 -8.068 1.00 96.06 86 ARG A C 1
ATOM 668 O O . ARG A 1 86 ? -4.563 -0.940 -7.534 1.00 96.06 86 ARG A O 1
ATOM 675 N N . ASN A 1 87 ? -4.106 -2.877 -8.575 1.00 96.75 87 ASN A N 1
ATOM 676 C CA . ASN A 1 87 ? -5.474 -3.384 -8.654 1.00 96.75 87 ASN A CA 1
ATOM 677 C C . ASN A 1 87 ? -5.910 -4.207 -7.432 1.00 96.75 87 ASN A C 1
ATOM 679 O O . ASN A 1 87 ? -7.076 -4.567 -7.337 1.00 96.75 87 ASN A O 1
ATOM 683 N N . LYS A 1 88 ? -4.990 -4.542 -6.523 1.00 97.25 88 LYS A N 1
ATOM 684 C CA . LYS A 1 88 ? -5.261 -5.228 -5.258 1.00 97.25 88 LYS A CA 1
ATOM 685 C C . LYS A 1 88 ? -4.682 -4.392 -4.131 1.00 97.25 88 LYS A C 1
ATOM 687 O O . LYS A 1 88 ? -3.463 -4.274 -4.023 1.00 97.25 88 LYS A O 1
ATOM 692 N N . VAL A 1 89 ? -5.558 -3.855 -3.300 1.00 96.75 89 VAL A N 1
ATOM 693 C CA . VAL A 1 89 ? -5.214 -3.040 -2.138 1.00 96.75 89 VAL A CA 1
ATOM 694 C C . VAL A 1 89 ? -5.619 -3.804 -0.894 1.00 96.75 89 VAL A C 1
ATOM 696 O O . VAL A 1 89 ? -6.727 -4.328 -0.843 1.00 96.75 89 VAL A O 1
ATOM 699 N N . THR A 1 90 ? -4.729 -3.886 0.088 1.00 96.75 90 THR A N 1
ATOM 700 C CA . THR A 1 90 ? -5.041 -4.435 1.409 1.00 96.75 90 THR A CA 1
ATOM 701 C C . THR A 1 90 ? -4.731 -3.352 2.424 1.00 96.75 90 THR A C 1
ATOM 703 O O . THR A 1 90 ? -3.568 -2.979 2.567 1.00 96.75 90 THR A O 1
ATOM 706 N N . SER A 1 91 ? -5.751 -2.874 3.130 1.00 97.06 91 SER A N 1
ATOM 707 C CA . SER A 1 91 ? -5.572 -1.949 4.245 1.00 97.06 91 SER A CA 1
ATOM 708 C C . SER A 1 91 ? -5.762 -2.658 5.573 1.00 97.06 91 SER A C 1
ATOM 710 O O . SER A 1 91 ? -6.632 -3.519 5.724 1.00 97.06 91 SER A O 1
ATOM 712 N N . VAL A 1 92 ? -4.918 -2.281 6.524 1.00 96.56 92 VAL A N 1
ATOM 713 C CA . VAL A 1 92 ? -4.888 -2.783 7.894 1.00 96.56 92 VAL A CA 1
ATOM 714 C C . VAL A 1 92 ? -5.741 -1.891 8.775 1.00 96.56 92 VAL A C 1
ATOM 716 O O . VAL A 1 92 ? -5.663 -0.664 8.683 1.00 96.56 92 VAL A O 1
ATOM 719 N N . PHE A 1 93 ? -6.544 -2.529 9.619 1.00 96.75 93 PHE A N 1
ATOM 720 C CA . PHE A 1 93 ? -7.436 -1.901 10.575 1.00 96.75 93 PHE A CA 1
ATOM 721 C C . PHE A 1 93 ? -6.958 -2.313 11.964 1.00 96.75 93 PHE A C 1
ATOM 723 O O . PHE A 1 93 ? -7.034 -3.486 12.317 1.00 96.75 93 PHE A O 1
ATOM 730 N N . ALA A 1 94 ? -6.439 -1.364 12.736 1.00 96.06 94 ALA A N 1
ATOM 731 C CA . ALA A 1 94 ? -5.842 -1.639 14.042 1.00 96.06 94 ALA A CA 1
ATOM 732 C C . ALA A 1 94 ? -6.076 -0.468 15.004 1.00 96.06 94 ALA A C 1
ATOM 734 O O . ALA A 1 94 ? -6.382 0.639 14.550 1.00 96.06 94 ALA A O 1
ATOM 735 N N . PRO A 1 95 ? -5.951 -0.665 16.324 1.00 95.44 95 PRO A N 1
ATOM 736 C CA . PRO A 1 95 ? -5.871 0.451 17.254 1.00 95.44 95 PRO A CA 1
ATOM 737 C C . PRO A 1 95 ? -4.517 1.168 17.126 1.00 95.44 95 PRO A C 1
ATOM 739 O O . PRO A 1 95 ? -3.475 0.546 16.928 1.00 95.44 95 PRO A O 1
ATOM 742 N N . ASP A 1 96 ? -4.516 2.491 17.268 1.00 93.38 96 ASP A N 1
ATOM 743 C CA . ASP A 1 96 ? -3.295 3.250 17.518 1.00 93.38 96 ASP A CA 1
ATOM 744 C C . ASP A 1 96 ? -2.825 3.072 18.974 1.00 93.38 96 ASP A C 1
ATOM 746 O O . ASP A 1 96 ? -3.493 2.461 19.811 1.00 93.38 96 ASP A O 1
ATOM 750 N N . LYS A 1 97 ? -1.687 3.680 19.324 1.00 88.19 97 LYS A N 1
ATOM 751 C CA . LYS A 1 97 ? -1.146 3.643 20.698 1.00 88.19 97 LYS A CA 1
ATOM 752 C C . LYS A 1 97 ? -2.090 4.232 21.761 1.00 88.19 97 LYS A C 1
ATOM 754 O O . LYS A 1 97 ? -1.865 4.028 22.948 1.00 88.19 97 LYS A O 1
ATOM 759 N N . LYS A 1 98 ? -3.111 4.995 21.358 1.00 90.25 98 LYS A N 1
ATOM 760 C CA . LYS A 1 98 ? -4.137 5.591 22.226 1.00 90.25 98 LYS A CA 1
ATOM 761 C C . LYS A 1 98 ? -5.454 4.799 22.191 1.00 90.25 98 LYS A C 1
ATOM 763 O O . LYS A 1 98 ? -6.440 5.257 22.763 1.00 90.25 98 LYS A O 1
ATOM 768 N N . GLY A 1 99 ? -5.488 3.642 21.527 1.00 89.62 99 GLY A N 1
ATOM 769 C CA . GLY A 1 99 ? -6.673 2.800 21.377 1.00 89.62 99 GLY A CA 1
ATOM 770 C C . GLY A 1 99 ? -7.691 3.309 20.353 1.00 89.62 99 GLY A C 1
ATOM 771 O O . GLY A 1 99 ? -8.790 2.763 20.272 1.00 89.62 99 GLY A O 1
ATOM 772 N N . LYS A 1 100 ? -7.373 4.351 19.574 1.00 93.38 100 LYS A N 1
ATOM 773 C CA . LYS A 1 100 ? -8.258 4.848 18.517 1.00 93.38 100 LYS A CA 1
ATOM 774 C C . LYS A 1 100 ? -8.122 3.966 17.278 1.00 93.38 100 LYS A C 1
ATOM 776 O O . LYS A 1 100 ? -6.997 3.692 16.869 1.00 93.38 100 LYS A O 1
ATOM 781 N N . PRO A 1 101 ? -9.227 3.553 16.643 1.00 95.38 101 PRO A N 1
ATOM 782 C CA . PRO A 1 101 ? -9.155 2.785 15.409 1.00 95.38 101 PRO A CA 1
ATOM 783 C C . PRO A 1 101 ? -8.491 3.615 14.308 1.00 95.38 101 PRO A C 1
ATOM 785 O O . PRO A 1 101 ? -8.817 4.789 14.117 1.00 95.38 101 PRO A O 1
ATOM 788 N N . VAL A 1 102 ? -7.575 2.995 13.573 1.00 96.25 102 VAL A N 1
ATOM 789 C CA . VAL A 1 102 ? -6.905 3.569 12.407 1.00 96.25 102 VAL A CA 1
ATOM 790 C C . VAL A 1 102 ? -6.964 2.604 11.231 1.00 96.25 102 VAL A C 1
ATOM 792 O O . VAL A 1 102 ? -6.964 1.387 11.403 1.00 96.25 102 VAL A O 1
ATOM 795 N N . CYS A 1 103 ? -7.001 3.174 10.028 1.00 96.31 103 CYS A N 1
ATOM 796 C CA . CYS A 1 103 ? -6.912 2.453 8.767 1.00 96.31 103 CYS A CA 1
ATOM 797 C C . CYS A 1 103 ? -5.677 2.918 7.998 1.00 96.31 103 CYS A C 1
ATOM 799 O O . CYS A 1 103 ? -5.438 4.122 7.845 1.00 96.31 103 CYS A O 1
ATOM 801 N N . GLY A 1 104 ? -4.906 1.967 7.485 1.00 95.81 104 GLY A N 1
ATOM 802 C CA . GLY A 1 104 ? -3.779 2.273 6.623 1.00 95.81 104 GLY A CA 1
ATOM 803 C C . GLY A 1 104 ? -2.926 1.054 6.333 1.00 95.81 104 GLY A C 1
ATOM 804 O O . GLY A 1 104 ? -3.428 0.024 5.891 1.00 95.81 104 GLY A O 1
ATOM 805 N N . ILE A 1 105 ? -1.627 1.191 6.549 1.00 95.38 105 ILE A N 1
ATOM 806 C CA . ILE A 1 105 ? -0.613 0.200 6.184 1.00 95.38 105 ILE A CA 1
ATOM 807 C C . ILE A 1 105 ? 0.388 0.040 7.317 1.00 95.38 105 ILE A C 1
ATOM 809 O O . ILE A 1 105 ? 0.548 0.944 8.135 1.00 95.38 105 ILE A O 1
ATOM 813 N N . TYR A 1 106 ? 1.107 -1.073 7.344 1.00 95.00 106 TYR A N 1
ATOM 814 C CA . TYR A 1 106 ? 2.201 -1.231 8.289 1.00 95.00 106 TYR A CA 1
ATOM 815 C C . TYR A 1 106 ? 3.361 -0.283 7.974 1.00 95.00 106 TYR A C 1
ATOM 817 O O . TYR A 1 106 ? 3.682 -0.010 6.813 1.00 95.00 106 TYR A O 1
ATOM 825 N N . ARG A 1 107 ? 3.995 0.224 9.029 1.00 95.12 107 ARG A N 1
ATOM 826 C CA . ARG A 1 107 ? 5.286 0.899 8.953 1.00 95.12 107 ARG A CA 1
ATOM 827 C C . ARG A 1 107 ? 6.352 -0.106 8.509 1.00 95.12 107 ARG A C 1
ATOM 829 O O . ARG A 1 107 ? 6.321 -1.272 8.889 1.00 95.12 107 ARG A O 1
ATOM 836 N N . ALA A 1 108 ? 7.326 0.366 7.737 1.00 93.44 108 ALA A N 1
ATOM 837 C CA . ALA A 1 108 ? 8.471 -0.428 7.313 1.00 93.44 108 ALA A CA 1
ATOM 838 C C . ALA A 1 108 ? 9.130 -1.145 8.508 1.00 93.44 108 ALA A C 1
ATOM 840 O O . ALA A 1 108 ? 9.542 -0.497 9.471 1.00 93.44 108 ALA A O 1
ATOM 841 N N . GLY A 1 109 ? 9.219 -2.475 8.429 1.00 93.00 109 GLY A N 1
ATOM 842 C CA . GLY A 1 109 ? 9.877 -3.311 9.436 1.00 93.00 109 GLY A CA 1
ATOM 843 C C . GLY A 1 109 ? 9.112 -3.504 10.750 1.00 93.00 109 GLY A C 1
ATOM 844 O O . GLY A 1 109 ? 9.692 -4.042 11.687 1.00 93.00 109 GLY A O 1
ATOM 845 N N . THR A 1 110 ? 7.847 -3.082 10.862 1.00 93.88 110 THR A N 1
ATOM 846 C CA . THR A 1 110 ? 7.054 -3.258 12.094 1.00 93.88 110 THR A CA 1
ATOM 847 C C . THR A 1 110 ? 5.596 -3.622 11.795 1.00 93.88 110 THR A C 1
ATOM 849 O O . THR A 1 110 ? 5.159 -3.576 10.649 1.00 93.88 110 THR A O 1
ATOM 852 N N . HIS A 1 111 ? 4.821 -3.965 12.831 1.00 92.19 111 HIS A N 1
ATOM 853 C CA . HIS A 1 111 ? 3.358 -4.106 12.753 1.00 92.19 111 HIS A CA 1
ATOM 854 C C . HIS A 1 111 ? 2.612 -2.842 13.234 1.00 92.19 111 HIS A C 1
ATOM 856 O O . HIS A 1 111 ? 1.411 -2.868 13.489 1.00 92.19 111 HIS A O 1
ATOM 862 N N . GLU A 1 112 ? 3.298 -1.699 13.344 1.00 92.75 112 GLU A N 1
ATOM 863 C CA . GLU A 1 112 ? 2.646 -0.425 13.669 1.00 92.75 112 GLU A CA 1
ATOM 864 C C . GLU A 1 112 ? 1.899 0.102 12.441 1.00 92.75 112 GLU A C 1
ATOM 866 O O . GLU A 1 112 ? 2.497 0.293 11.382 1.00 92.75 112 GLU A O 1
ATOM 871 N N . VAL A 1 113 ? 0.606 0.395 12.580 1.00 94.81 113 VAL A N 1
ATOM 872 C CA . VAL A 1 113 ? -0.191 0.939 11.475 1.00 94.81 113 VAL A CA 1
ATOM 873 C C . VAL A 1 113 ? 0.030 2.444 11.326 1.00 94.81 113 VAL A C 1
ATOM 875 O O . VAL A 1 113 ? -0.192 3.235 12.241 1.00 94.81 113 VAL A O 1
ATOM 878 N N . VAL A 1 114 ? 0.433 2.850 10.126 1.00 95.06 114 VAL A N 1
ATOM 879 C CA . VAL A 1 114 ? 0.499 4.238 9.672 1.00 95.06 114 VAL A CA 1
ATOM 880 C C . VAL A 1 114 ? -0.839 4.585 9.020 1.00 95.06 114 VAL A C 1
ATOM 882 O O . VAL A 1 114 ? -1.195 3.950 8.025 1.00 95.06 114 VAL A O 1
ATOM 885 N N . PRO A 1 115 ? -1.571 5.598 9.518 1.00 95.31 115 PRO A N 1
ATOM 886 C CA . PRO A 1 115 ? -2.815 6.028 8.893 1.00 95.31 115 PRO A CA 1
ATOM 887 C C . PRO A 1 115 ? -2.572 6.553 7.477 1.00 95.31 115 PRO A C 1
ATOM 889 O O . PRO A 1 115 ? -1.764 7.464 7.277 1.00 95.31 115 PRO A O 1
ATOM 892 N N . VAL A 1 116 ? -3.288 5.998 6.500 1.00 94.00 116 VAL A N 1
ATOM 893 C CA . VAL A 1 116 ? -3.205 6.402 5.091 1.00 94.00 116 VAL A CA 1
ATOM 894 C C . VAL A 1 116 ? -4.613 6.466 4.520 1.00 94.00 116 VAL A C 1
ATOM 896 O O . VAL A 1 116 ? -5.347 5.483 4.549 1.00 94.00 116 VAL A O 1
ATOM 899 N N . LYS A 1 117 ? -4.987 7.643 4.010 1.00 90.62 117 LYS A N 1
ATOM 900 C CA . LYS A 1 117 ? -6.298 7.869 3.381 1.00 90.62 117 LYS A CA 1
ATOM 901 C C . LYS A 1 117 ? -6.301 7.590 1.882 1.00 90.62 117 LYS A C 1
ATOM 903 O O . LYS A 1 117 ? -7.330 7.216 1.337 1.00 90.62 117 LYS A O 1
ATOM 908 N N . SER A 1 118 ? -5.163 7.814 1.233 1.00 91.81 118 SER A N 1
ATOM 909 C CA . SER A 1 118 ? -4.999 7.662 -0.209 1.00 91.81 118 SER A CA 1
ATOM 910 C C . SER A 1 118 ? -3.553 7.334 -0.550 1.00 91.81 118 SER A C 1
ATOM 912 O O . SER A 1 118 ? -2.637 7.917 0.042 1.00 91.81 118 SER A O 1
ATOM 914 N N . CYS A 1 119 ? -3.347 6.476 -1.543 1.00 94.25 119 CYS A N 1
ATOM 915 C CA . CYS A 1 119 ? -2.027 6.113 -2.044 1.00 94.25 119 CYS A CA 1
ATOM 916 C C . CYS A 1 119 ? -1.955 6.340 -3.558 1.00 94.25 119 CYS A C 1
ATOM 918 O O . CYS A 1 119 ? -2.795 5.863 -4.314 1.00 94.25 119 CYS A O 1
ATOM 920 N N . MET A 1 120 ? -0.907 7.021 -4.038 1.00 94.06 120 MET A N 1
ATOM 921 C CA . MET A 1 120 ? -0.756 7.309 -5.475 1.00 94.06 120 MET A CA 1
ATOM 922 C C . MET A 1 120 ? -0.584 6.053 -6.337 1.00 94.06 120 MET A C 1
ATOM 924 O O . MET A 1 120 ? -0.684 6.135 -7.553 1.00 94.06 120 MET A O 1
ATOM 928 N N . LEU A 1 121 ? -0.293 4.895 -5.738 1.00 94.75 121 LEU A N 1
ATOM 929 C CA . LEU A 1 121 ? -0.159 3.638 -6.472 1.00 94.75 121 LEU A CA 1
ATOM 930 C C . LEU A 1 121 ? -1.477 2.875 -6.582 1.00 94.75 121 LEU A C 1
ATOM 932 O O . LEU A 1 121 ? -1.608 2.030 -7.463 1.00 94.75 121 LEU A O 1
ATOM 936 N N . GLU A 1 122 ? -2.431 3.138 -5.697 1.00 96.00 122 GLU A N 1
ATOM 937 C CA . GLU A 1 122 ? -3.644 2.343 -5.511 1.00 96.00 122 GLU A CA 1
ATOM 938 C C . GLU A 1 122 ? -4.779 2.836 -6.414 1.00 96.00 122 GLU A C 1
ATOM 940 O O . GLU A 1 122 ? -4.834 4.009 -6.779 1.00 96.00 122 GLU A O 1
ATOM 945 N N . ASP A 1 123 ? -5.668 1.941 -6.855 1.00 96.19 123 ASP A N 1
ATOM 946 C CA . ASP A 1 123 ? -6.849 2.342 -7.628 1.00 96.19 123 ASP A CA 1
ATOM 947 C C . ASP A 1 123 ? -7.729 3.273 -6.776 1.00 96.19 123 ASP A C 1
ATOM 949 O O . ASP A 1 123 ? -8.189 2.893 -5.702 1.00 96.19 123 ASP A O 1
ATOM 953 N N . LEU A 1 124 ? -8.039 4.469 -7.284 1.00 95.38 124 LEU A N 1
ATOM 954 C CA . LEU A 1 124 ? -8.861 5.470 -6.586 1.00 95.38 124 LEU A CA 1
ATOM 955 C C . LEU A 1 124 ? -10.240 4.947 -6.139 1.00 95.38 124 LEU A C 1
ATOM 957 O O . LEU A 1 124 ? -10.872 5.510 -5.243 1.00 95.38 124 LEU A O 1
ATOM 961 N N . ARG A 1 125 ? -10.780 3.907 -6.788 1.00 96.31 125 ARG A N 1
ATOM 962 C CA . ARG A 1 125 ? -12.017 3.247 -6.341 1.00 96.31 125 ARG A CA 1
ATOM 963 C C . ARG A 1 125 ? -11.767 2.393 -5.104 1.00 96.31 125 ARG A C 1
ATOM 965 O O . ARG A 1 125 ? -12.613 2.394 -4.219 1.00 96.31 125 ARG A O 1
ATOM 972 N N . ALA A 1 126 ? -10.634 1.695 -5.044 1.00 96.88 126 ALA A N 1
ATOM 973 C CA . ALA A 1 126 ? -10.259 0.891 -3.888 1.00 96.88 126 ALA A CA 1
ATOM 974 C C . ALA A 1 126 ? -10.056 1.772 -2.650 1.00 96.88 126 ALA A C 1
ATOM 976 O O . ALA A 1 126 ? -10.674 1.489 -1.628 1.00 96.88 126 ALA A O 1
ATOM 977 N N . ASP A 1 127 ? -9.318 2.881 -2.778 1.00 95.44 127 ASP A N 1
ATOM 978 C CA . ASP A 1 127 ? -9.107 3.846 -1.688 1.00 95.44 127 ASP A CA 1
ATOM 979 C C . ASP A 1 127 ? -10.443 4.335 -1.118 1.00 95.44 127 ASP A C 1
ATOM 981 O O . ASP A 1 127 ? -10.683 4.261 0.086 1.00 95.44 127 ASP A O 1
ATOM 985 N N . ARG A 1 128 ? -11.363 4.758 -1.998 1.00 96.62 128 ARG A N 1
ATOM 986 C CA . ARG A 1 128 ? -12.701 5.213 -1.594 1.00 96.62 128 ARG A CA 1
ATOM 987 C C . ARG A 1 128 ? -13.492 4.128 -0.871 1.00 96.62 128 ARG A C 1
ATOM 989 O O . ARG A 1 128 ? -14.042 4.401 0.188 1.00 96.62 128 ARG A O 1
ATOM 996 N N . ILE A 1 129 ? -13.524 2.908 -1.408 1.00 97.50 129 ILE A N 1
ATOM 997 C CA . ILE A 1 129 ? -14.241 1.786 -0.787 1.00 97.50 129 ILE A CA 1
ATOM 998 C C . ILE A 1 129 ? -13.680 1.488 0.604 1.00 97.50 129 ILE A C 1
ATOM 1000 O O . ILE A 1 129 ? -14.450 1.297 1.539 1.00 97.50 129 ILE A O 1
ATOM 1004 N N . ILE A 1 130 ? -12.358 1.478 0.760 1.00 97.62 130 ILE A N 1
ATOM 1005 C CA . ILE A 1 130 ? -11.708 1.210 2.046 1.00 97.62 130 ILE A CA 1
ATOM 1006 C C . ILE A 1 130 ? -12.067 2.284 3.074 1.00 97.62 130 ILE A C 1
ATOM 1008 O O . ILE A 1 130 ? -12.437 1.937 4.195 1.00 97.62 130 ILE A O 1
ATOM 1012 N N . GLN A 1 131 ? -12.019 3.568 2.698 1.00 96.88 131 GLN A N 1
ATOM 1013 C CA . GLN A 1 131 ? -12.422 4.653 3.599 1.00 96.88 131 GLN A CA 1
ATOM 1014 C C . GLN A 1 131 ? -13.905 4.547 3.981 1.00 96.88 131 GLN A C 1
ATOM 1016 O O . GLN A 1 131 ? -14.237 4.669 5.156 1.00 96.88 131 GLN A O 1
ATOM 1021 N N . THR A 1 132 ? -14.788 4.216 3.033 1.00 97.38 132 THR A N 1
ATOM 1022 C CA . THR A 1 132 ? -16.209 3.978 3.328 1.00 97.38 132 THR A CA 1
ATOM 1023 C C . THR A 1 132 ? -16.406 2.801 4.284 1.00 97.38 132 THR A C 1
ATOM 1025 O O . THR A 1 132 ? -17.178 2.908 5.232 1.00 97.38 132 THR A O 1
ATOM 1028 N N . VAL A 1 133 ? -15.699 1.682 4.091 1.00 97.25 133 VAL A N 1
ATOM 1029 C CA . VAL A 1 133 ? -15.772 0.538 5.017 1.00 97.25 133 VAL A CA 1
ATOM 1030 C C . VAL A 1 133 ? -15.272 0.928 6.410 1.00 97.25 133 VAL A C 1
ATOM 1032 O O . VAL A 1 133 ? -15.872 0.522 7.403 1.00 97.25 133 VAL A O 1
ATOM 1035 N N . PHE A 1 134 ? -14.219 1.744 6.501 1.00 96.25 134 PHE A N 1
ATOM 1036 C CA . PHE A 1 134 ? -13.726 2.264 7.775 1.00 96.25 134 PHE A CA 1
ATOM 1037 C C . PHE A 1 134 ? -14.758 3.142 8.489 1.00 96.25 134 PHE A C 1
ATOM 1039 O O . PHE A 1 134 ? -15.015 2.933 9.672 1.00 96.25 134 PHE A O 1
ATOM 1046 N N . GLU A 1 135 ? -15.415 4.058 7.782 1.00 95.88 135 GLU A N 1
ATOM 1047 C CA . GLU A 1 135 ? -16.486 4.891 8.344 1.00 95.88 135 GLU A CA 1
ATOM 1048 C C . GLU A 1 135 ? -17.699 4.059 8.794 1.00 95.88 135 GLU A C 1
ATOM 1050 O O . GLU A 1 135 ? -18.210 4.255 9.899 1.00 95.88 135 GLU A O 1
ATOM 1055 N N . LEU A 1 136 ? -18.124 3.084 7.984 1.00 96.19 136 LEU A N 1
ATOM 1056 C CA . LEU A 1 136 ? -19.227 2.176 8.319 1.00 96.19 136 LEU A CA 1
ATOM 1057 C C . LEU A 1 136 ? -18.909 1.301 9.534 1.00 96.19 136 LEU A C 1
ATOM 1059 O O . LEU A 1 136 ? -19.758 1.081 10.391 1.00 96.19 136 LEU A O 1
ATOM 1063 N N . MET A 1 137 ? -17.675 0.815 9.650 1.00 94.69 137 MET A N 1
ATOM 1064 C CA . MET A 1 137 ? -17.244 0.047 10.817 1.00 94.69 137 MET A CA 1
ATOM 1065 C C . MET A 1 137 ? -17.430 0.855 12.112 1.00 94.69 137 MET A C 1
ATOM 1067 O O . MET A 1 137 ? -17.912 0.312 13.109 1.00 94.69 137 MET A O 1
ATOM 1071 N N . LEU A 1 138 ? -17.097 2.152 12.089 1.00 92.12 138 LEU A N 1
ATOM 1072 C CA . LEU A 1 138 ? -17.282 3.043 13.236 1.00 92.12 138 LEU A CA 1
ATOM 1073 C C . LEU A 1 138 ? -18.765 3.252 13.564 1.00 92.12 138 LEU A C 1
ATOM 1075 O O . LEU A 1 138 ? -19.133 3.202 14.739 1.00 92.12 138 LEU A O 1
ATOM 1079 N N . SER A 1 139 ? -19.624 3.442 12.556 1.00 95.00 139 SER A N 1
ATOM 1080 C CA . SER A 1 139 ? -21.065 3.643 12.776 1.00 95.00 139 SER A CA 1
ATOM 1081 C C . SER A 1 139 ? -21.758 2.390 13.324 1.00 95.00 139 SER A C 1
ATOM 1083 O O . SER A 1 139 ? -22.616 2.497 14.202 1.00 95.00 139 SER A O 1
ATOM 1085 N N . PHE A 1 140 ? -21.324 1.201 12.898 1.00 94.38 140 PHE A N 1
ATOM 1086 C CA . PHE A 1 140 ? -21.803 -0.083 13.419 1.00 94.38 140 PHE A CA 1
ATOM 1087 C C . PHE A 1 140 ? -21.162 -0.500 14.750 1.00 94.38 140 PHE A C 1
ATOM 1089 O O . PHE A 1 140 ? -21.487 -1.565 15.273 1.00 94.38 140 PHE A O 1
ATOM 1096 N N . LYS A 1 141 ? -20.272 0.323 15.325 1.00 92.88 141 LYS A N 1
ATOM 1097 C CA . LYS A 1 141 ? -19.546 0.032 16.576 1.00 92.88 141 LYS A CA 1
ATOM 1098 C C . LYS A 1 141 ? -18.743 -1.277 16.516 1.00 92.88 141 LYS A C 1
ATOM 1100 O O . LYS A 1 141 ? -18.521 -1.926 17.540 1.00 92.88 141 LYS A O 1
ATOM 1105 N N . LEU A 1 142 ? -18.294 -1.664 15.322 1.00 92.38 142 LEU A N 1
ATOM 1106 C CA . LEU A 1 142 ? -17.418 -2.815 15.144 1.00 92.38 142 LEU A CA 1
ATOM 1107 C C . LEU A 1 142 ? -16.012 -2.465 15.638 1.00 92.38 142 LEU A C 1
ATOM 1109 O O . LEU A 1 142 ? -15.502 -1.367 15.411 1.00 92.38 142 LEU A O 1
ATOM 1113 N N . ARG A 1 143 ? -15.372 -3.413 16.325 1.00 93.50 143 ARG A N 1
ATOM 1114 C CA . ARG A 1 143 ? -14.015 -3.229 16.850 1.00 93.50 143 ARG A CA 1
ATOM 1115 C C . ARG A 1 143 ? -12.983 -3.665 15.817 1.00 93.50 143 ARG A C 1
ATOM 1117 O O . ARG A 1 143 ? -13.059 -4.783 15.301 1.00 93.50 143 ARG A O 1
ATOM 1124 N N . VAL A 1 144 ? -11.998 -2.805 15.572 1.00 95.50 144 VAL A N 1
ATOM 1125 C CA . VAL A 1 144 ? -10.756 -3.192 14.891 1.00 95.50 144 VAL A CA 1
ATOM 1126 C C . VAL A 1 144 ? -10.036 -4.266 15.696 1.00 95.50 144 VAL A C 1
ATOM 1128 O O . VAL A 1 144 ? -10.190 -4.340 16.917 1.00 95.50 144 VAL A O 1
ATOM 1131 N N . TYR A 1 145 ? -9.278 -5.105 15.009 1.00 96.06 145 TYR A N 1
ATOM 1132 C CA . TYR A 1 145 ? -8.495 -6.146 15.646 1.00 96.06 145 TYR A CA 1
ATOM 1133 C C . TYR A 1 145 ? -7.211 -5.584 16.264 1.00 96.06 145 TYR A C 1
ATOM 1135 O O . TYR A 1 145 ? -6.491 -4.803 15.646 1.00 96.06 145 TYR A O 1
ATOM 1143 N N . ASP A 1 146 ? -6.932 -6.006 17.489 1.00 94.25 146 ASP A N 1
ATOM 1144 C CA . ASP A 1 146 ? -5.720 -5.734 18.251 1.00 94.25 146 ASP A CA 1
ATOM 1145 C C . ASP A 1 146 ? -4.868 -7.011 18.247 1.00 94.25 146 ASP A C 1
ATOM 1147 O O . ASP A 1 146 ? -5.273 -8.031 18.813 1.00 94.25 146 ASP A O 1
ATOM 1151 N N . GLU A 1 147 ? -3.717 -6.974 17.567 1.00 91.12 147 GLU A N 1
ATOM 1152 C CA . GLU A 1 147 ? -2.823 -8.133 17.433 1.00 91.12 147 GLU A CA 1
ATOM 1153 C C . GLU A 1 147 ? -2.172 -8.537 18.759 1.00 91.12 147 GLU A C 1
ATOM 1155 O O . GLU A 1 147 ? -2.034 -9.735 19.017 1.00 91.12 147 GLU A O 1
ATOM 1160 N N . ASP A 1 148 ? -1.833 -7.565 19.609 1.00 90.94 148 ASP A N 1
ATOM 1161 C CA . ASP A 1 148 ? -1.161 -7.802 20.888 1.00 90.94 148 ASP A CA 1
ATOM 1162 C C . ASP A 1 148 ? -2.122 -8.457 21.883 1.00 90.94 148 ASP A C 1
ATOM 1164 O O . ASP A 1 148 ? -1.782 -9.422 22.570 1.00 90.94 148 ASP A O 1
ATOM 1168 N N . ARG A 1 149 ? -3.361 -7.955 21.936 1.00 92.31 149 ARG A N 1
ATOM 1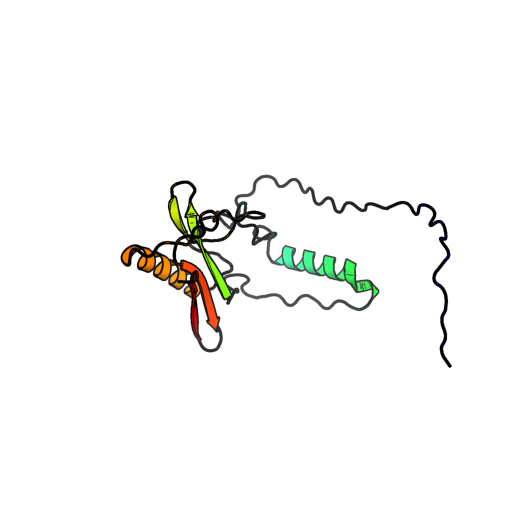169 C CA . ARG A 1 149 ? -4.407 -8.484 22.822 1.00 92.31 149 ARG A CA 1
ATOM 1170 C C . ARG A 1 149 ? -5.158 -9.670 22.230 1.00 92.31 149 ARG A C 1
ATOM 1172 O O . ARG A 1 149 ? -5.870 -10.343 22.967 1.00 92.31 149 ARG A O 1
ATOM 1179 N N . LYS A 1 150 ? -5.032 -9.909 20.921 1.00 92.69 150 LYS A N 1
ATOM 1180 C CA . LYS A 1 150 ? -5.817 -10.893 20.156 1.00 92.69 150 LYS A CA 1
ATOM 1181 C C . LYS A 1 150 ? -7.324 -10.714 20.350 1.00 92.69 150 LYS A C 1
ATOM 1183 O O . LYS A 1 150 ? -8.062 -11.670 20.567 1.00 92.69 150 LYS A O 1
ATOM 1188 N N . THR A 1 151 ? -7.782 -9.466 20.308 1.00 92.75 151 THR A N 1
ATOM 1189 C CA . THR A 1 151 ? -9.202 -9.121 20.487 1.00 92.75 151 THR A CA 1
ATOM 1190 C C . THR A 1 151 ? -9.687 -8.225 19.361 1.00 92.75 151 THR A C 1
ATOM 1192 O O . THR A 1 151 ? -8.893 -7.586 18.683 1.00 92.75 151 THR A O 1
ATOM 1195 N N . GLY A 1 152 ? -11.002 -8.140 19.180 1.00 92.88 152 GLY A N 1
ATOM 1196 C CA . GLY A 1 152 ? -11.611 -7.350 18.112 1.00 92.88 152 GLY A CA 1
ATOM 1197 C C . GLY A 1 152 ? -12.060 -8.224 16.950 1.00 92.88 152 GLY A C 1
ATOM 1198 O O . GLY A 1 152 ? -12.015 -9.445 17.036 1.00 92.88 152 GLY A O 1
ATOM 1199 N N . PHE A 1 153 ? -12.563 -7.592 15.895 1.00 94.50 153 PHE A N 1
ATOM 1200 C CA . PHE A 1 153 ? -13.279 -8.290 14.832 1.00 94.50 153 PHE A CA 1
ATOM 1201 C C . PHE A 1 153 ? -12.621 -8.088 13.471 1.00 94.50 153 PHE A C 1
ATOM 1203 O O . PHE A 1 153 ? -12.170 -9.053 12.863 1.00 94.50 153 PHE A O 1
ATOM 1210 N N . LEU A 1 154 ? -12.532 -6.848 12.987 1.00 95.69 154 LEU A N 1
ATOM 1211 C CA . LEU A 1 154 ? -12.056 -6.569 11.631 1.00 95.69 154 LEU A CA 1
ATOM 1212 C C . LEU A 1 154 ? -10.536 -6.359 11.610 1.00 95.69 154 LEU A C 1
ATOM 1214 O O . LEU A 1 154 ? -10.037 -5.456 12.280 1.00 95.69 154 LEU A O 1
ATOM 1218 N N . ARG A 1 155 ? -9.813 -7.169 10.826 1.00 95.81 155 ARG A N 1
ATOM 1219 C CA . ARG A 1 155 ? -8.341 -7.128 10.705 1.00 95.81 155 ARG A CA 1
ATOM 1220 C C . ARG A 1 155 ? -7.894 -6.358 9.470 1.00 95.81 155 ARG A C 1
ATOM 1222 O O . ARG A 1 155 ? -7.092 -5.429 9.542 1.00 95.81 155 ARG A O 1
ATOM 1229 N N . TYR A 1 156 ? -8.430 -6.762 8.322 1.00 96.75 156 TYR A N 1
ATOM 1230 C CA . TYR A 1 156 ? -8.048 -6.217 7.028 1.00 96.75 156 TYR A CA 1
ATOM 1231 C C . TYR A 1 156 ? -9.270 -6.030 6.147 1.00 96.75 156 TYR A C 1
ATOM 1233 O O . TYR A 1 156 ? -10.225 -6.807 6.198 1.00 96.75 156 TYR A O 1
ATOM 1241 N N . VAL A 1 157 ? -9.185 -5.046 5.262 1.00 97.88 157 VAL A N 1
ATOM 1242 C CA . VAL A 1 157 ? -10.074 -4.939 4.109 1.00 97.88 157 VAL A CA 1
ATOM 1243 C C . VAL A 1 157 ? -9.209 -5.035 2.872 1.00 97.88 157 VAL A C 1
ATOM 1245 O O . VAL A 1 157 ? -8.285 -4.242 2.681 1.00 97.88 157 VAL A O 1
ATOM 1248 N N . GLN A 1 158 ? -9.497 -6.026 2.037 1.00 98.00 158 GLN A N 1
ATOM 1249 C CA . GLN A 1 158 ? -8.867 -6.161 0.737 1.00 98.00 158 GLN A CA 1
ATOM 1250 C C . GLN A 1 158 ? -9.864 -5.792 -0.352 1.00 98.00 158 GLN A C 1
ATOM 1252 O O . GLN A 1 158 ? -10.970 -6.324 -0.399 1.00 98.00 158 GLN A O 1
ATOM 1257 N N . VAL A 1 159 ? -9.456 -4.912 -1.260 1.00 98.19 159 VAL A N 1
ATOM 1258 C CA . VAL A 1 159 ? -10.239 -4.545 -2.436 1.00 98.19 159 VAL A CA 1
ATOM 1259 C C . VAL A 1 159 ? -9.465 -4.923 -3.687 1.00 98.19 159 VAL A C 1
ATOM 1261 O O . VAL A 1 159 ? -8.301 -4.552 -3.851 1.00 98.19 159 VAL A O 1
ATOM 1264 N N . ARG A 1 160 ? -10.113 -5.672 -4.581 1.00 98.06 160 ARG A N 1
ATOM 1265 C CA . ARG A 1 160 ? -9.598 -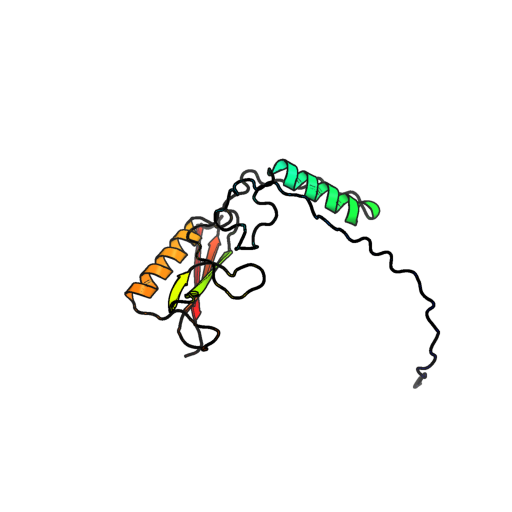5.994 -5.914 1.00 98.06 160 ARG A CA 1
ATOM 1266 C C . ARG A 1 160 ? -10.451 -5.318 -6.973 1.00 98.06 160 ARG A C 1
ATOM 1268 O O . ARG A 1 160 ? -11.665 -5.503 -6.989 1.00 98.06 160 ARG A O 1
ATOM 1275 N N . THR A 1 161 ? -9.825 -4.572 -7.874 1.00 97.62 161 THR A N 1
ATOM 1276 C CA . THR A 1 161 ? -10.497 -3.876 -8.972 1.00 97.62 161 THR A CA 1
ATOM 1277 C C . THR A 1 161 ? -10.075 -4.458 -10.319 1.00 97.62 161 THR A C 1
ATOM 1279 O O . THR A 1 161 ? -8.904 -4.495 -10.688 1.00 97.62 161 THR A O 1
ATOM 1282 N N . ALA A 1 162 ? -11.039 -4.904 -11.116 1.00 96.38 162 ALA A N 1
ATOM 1283 C CA . ALA A 1 162 ? -10.777 -5.304 -12.490 1.00 96.38 162 ALA A CA 1
ATOM 1284 C C . ALA A 1 162 ? -10.832 -4.065 -13.395 1.00 96.38 162 ALA A C 1
ATOM 1286 O O . ALA A 1 162 ? -11.863 -3.397 -13.510 1.00 96.38 162 ALA A O 1
ATOM 1287 N N . ARG A 1 163 ? -9.717 -3.718 -14.054 1.00 89.69 163 ARG A N 1
ATOM 1288 C CA . ARG A 1 163 ? -9.672 -2.561 -14.971 1.00 89.69 163 ARG A CA 1
ATOM 1289 C C . ARG A 1 163 ? -10.474 -2.788 -16.256 1.00 89.69 163 ARG A C 1
ATOM 1291 O O . ARG A 1 163 ? -11.094 -1.834 -16.729 1.00 89.69 163 ARG A O 1
ATOM 1298 N N . GLY A 1 164 ? -10.474 -4.017 -16.779 1.00 94.12 164 GLY A N 1
ATOM 1299 C CA . GLY A 1 164 ? -11.195 -4.407 -17.997 1.00 94.12 164 GLY A CA 1
ATOM 1300 C C . GLY A 1 164 ? -12.705 -4.507 -17.781 1.00 94.12 164 GLY A C 1
ATOM 1301 O O . GLY A 1 164 ? -13.457 -3.748 -18.377 1.00 94.12 164 GLY A O 1
ATOM 1302 N N . THR A 1 165 ? -13.143 -5.377 -16.865 1.00 96.44 165 THR A N 1
ATOM 1303 C CA . THR A 1 165 ? -14.576 -5.642 -16.612 1.00 96.44 165 THR A CA 1
ATOM 1304 C C . THR A 1 165 ? -15.248 -4.628 -15.688 1.00 96.44 165 THR A C 1
ATOM 1306 O O . THR A 1 165 ? -16.453 -4.691 -15.479 1.00 96.44 165 THR A O 1
ATOM 1309 N N . LYS A 1 166 ? -14.479 -3.711 -15.086 1.00 94.75 166 LYS A N 1
ATOM 1310 C CA . LYS A 1 166 ? -14.927 -2.737 -14.072 1.00 94.75 166 LYS A CA 1
ATOM 1311 C C . LYS A 1 166 ? -15.475 -3.341 -12.775 1.00 94.75 166 LYS A C 1
ATOM 1313 O O . LYS A 1 166 ? -15.838 -2.575 -11.886 1.00 94.75 166 LYS A O 1
ATOM 1318 N N . GLN A 1 167 ? -15.456 -4.662 -12.629 1.00 97.38 167 GLN A N 1
ATOM 1319 C CA . GLN A 1 167 ? -15.886 -5.354 -11.419 1.00 97.38 167 GLN A CA 1
ATOM 1320 C C . GLN A 1 167 ? -14.983 -5.020 -10.230 1.00 97.38 167 GLN A C 1
ATOM 1322 O O . GLN A 1 167 ? -13.784 -4.757 -10.383 1.00 97.38 167 GLN A O 1
ATOM 1327 N N . VAL A 1 168 ? -15.572 -5.055 -9.039 1.00 98.00 168 VAL A N 1
ATOM 1328 C CA . VAL A 1 168 ? -14.871 -4.839 -7.777 1.00 98.00 168 VAL A CA 1
ATOM 1329 C C . VAL A 1 168 ? -15.244 -5.950 -6.808 1.00 98.00 168 VAL A C 1
ATOM 1331 O O . VAL A 1 168 ? -16.416 -6.278 -6.656 1.00 98.00 168 VAL A O 1
ATOM 1334 N N . MET A 1 169 ? -14.237 -6.522 -6.159 1.00 98.25 169 MET A N 1
ATOM 1335 C CA . MET A 1 169 ? -14.393 -7.501 -5.091 1.00 98.25 169 MET A CA 1
ATOM 1336 C C . MET A 1 169 ? -13.884 -6.886 -3.794 1.00 98.25 169 MET A C 1
ATOM 1338 O O . MET A 1 169 ? -12.758 -6.389 -3.747 1.00 98.25 169 MET A O 1
ATOM 1342 N N . VAL A 1 170 ? -14.710 -6.945 -2.754 1.00 98.38 170 VAL A N 1
ATOM 1343 C CA . VAL A 1 170 ? -14.361 -6.516 -1.399 1.00 98.38 170 VAL A CA 1
ATOM 1344 C C . VAL A 1 170 ? -14.298 -7.753 -0.518 1.00 98.38 170 VAL A C 1
ATOM 1346 O O . VAL A 1 170 ? -15.227 -8.556 -0.498 1.00 98.38 170 VAL A O 1
ATOM 1349 N N . THR A 1 171 ? -13.196 -7.914 0.200 1.00 98.38 171 THR A N 1
ATOM 1350 C CA . THR A 1 171 ? -12.980 -9.006 1.145 1.00 98.38 171 THR A CA 1
ATOM 1351 C C . THR A 1 171 ? -12.742 -8.408 2.520 1.00 98.38 171 THR A C 1
ATOM 1353 O O . THR A 1 171 ? -11.763 -7.691 2.732 1.00 98.38 171 THR A O 1
ATOM 1356 N N . LEU A 1 172 ? -13.646 -8.709 3.449 1.00 97.12 172 LEU A N 1
ATOM 1357 C CA . LEU A 1 172 ? -13.498 -8.380 4.861 1.00 97.12 172 LEU A CA 1
ATOM 1358 C C . LEU A 1 172 ? -12.788 -9.553 5.532 1.00 97.12 172 LEU A C 1
ATOM 1360 O O . LEU A 1 172 ? -13.294 -10.672 5.507 1.00 97.12 172 LEU A O 1
ATOM 1364 N N . VAL A 1 173 ? -11.605 -9.310 6.086 1.00 96.75 173 VAL A N 1
ATOM 1365 C CA . VAL A 1 173 ? -10.853 -10.327 6.824 1.00 96.75 173 VAL A CA 1
ATOM 1366 C C . VAL A 1 173 ? -11.086 -10.097 8.304 1.00 96.75 173 VAL A C 1
ATOM 1368 O O . VAL A 1 173 ? -10.658 -9.078 8.857 1.00 96.75 173 VAL A O 1
ATOM 1371 N N . THR A 1 174 ? -11.773 -11.039 8.934 1.00 95.75 174 THR A N 1
ATOM 1372 C CA . THR A 1 174 ? -12.140 -10.977 10.346 1.00 95.75 174 THR A CA 1
ATOM 1373 C C . THR A 1 174 ? -11.283 -11.930 11.171 1.00 95.75 174 THR A C 1
ATOM 1375 O O . THR A 1 174 ? -10.642 -12.833 10.634 1.00 95.75 174 THR A O 1
ATOM 1378 N N . ALA A 1 175 ? -11.220 -11.689 12.475 1.00 90.81 175 ALA A N 1
ATOM 1379 C CA . ALA A 1 175 ? -10.776 -12.694 13.428 1.00 90.81 175 ALA A CA 1
ATOM 1380 C C . ALA A 1 175 ? -11.834 -13.800 13.558 1.00 90.81 175 ALA A C 1
ATOM 1382 O O . ALA A 1 175 ? -12.999 -13.590 13.197 1.00 90.81 175 ALA A O 1
ATOM 1383 N N . ASP A 1 176 ? -11.406 -14.959 14.053 1.00 81.31 176 ASP A N 1
ATOM 1384 C CA . ASP A 1 176 ? -12.313 -16.054 14.389 1.00 81.31 176 ASP A CA 1
ATOM 1385 C C . ASP A 1 176 ? -13.277 -15.621 15.505 1.00 81.31 176 ASP A C 1
ATOM 1387 O O . ASP A 1 176 ? -12.948 -14.753 16.322 1.00 81.31 176 ASP A O 1
ATOM 1391 N N . ALA A 1 177 ? -14.486 -16.186 15.470 1.00 58.53 177 ALA A N 1
ATOM 1392 C CA . ALA A 1 177 ? -15.567 -15.897 16.411 1.00 58.53 177 ALA A CA 1
ATOM 1393 C C . ALA A 1 177 ? -15.320 -16.509 17.796 1.00 58.53 177 ALA A C 1
ATOM 1395 O O . ALA A 1 177 ? -14.785 -17.640 17.855 1.00 58.53 177 ALA A O 1
#

Radius of gyration: 23.92 Å; chains: 1; bounding box: 63×72×48 Å

Sequence (177 aa):
MKVRGRWCDAGSFSDTKEGSTDFDMAQNFAKKSSRCPVSNKCGGCTMIDVPYAEQTEKKQALVEELIGRFGNVEPIVRMKNPDHYRNKVTSVFAPDKKGKPVCGIYRAGTHEVVPVKSCMLEDLRADRIIQTVFELMLSFKLRVYDEDRKTGFLRYVQVRTARGTKQVMVTLVTADA

pLDDT: mean 83.72, std 23.26, range [27.94, 98.38]

Foldseek 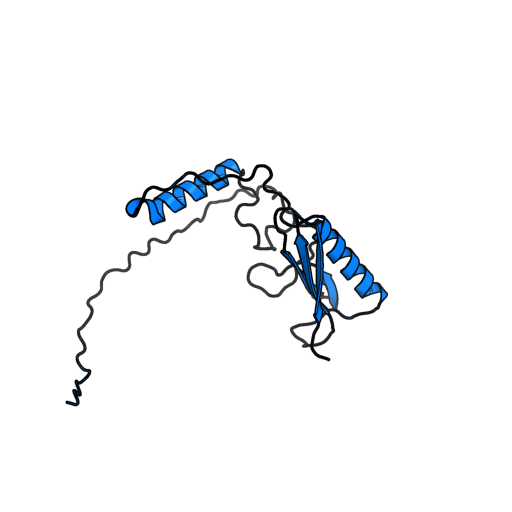3Di:
DDDDDDDDDDDDDPDDDPPPPPPPPPDPDDDDDFPDPCCQWFVPDPCRVPPQVVVQVVVQVVCCVPCVVPHDDDRDDDDPQQWQQDQKDKWFWEAAPVRHTAIGHGTPPDNHGDHDQDDRRHHPVFSVVRVVVVVVCVVVVFFGAYPVVRDGWFTMWMWGADPVVRDIDIDTDTRDD

Secondary structure (DSSP, 8-state):
-------------------------------PPPSSTTHHHH-S-SSTTS-HHHHHHHHHHHHHHHHGGGS--PPPPPPSS-SS-B-EEEEEEEE-TTS-EEEEEEPTTSSPEEE-S--TTB-HHHHHHHHHHHHHHHHTTPPBPBTTTTB-SEEEEEEEE-TTT--EEEEEEE---